Protein AF-A0A527XKF8-F1 (afdb_monomer)

Foldseek 3Di:
DVVLLVVLVVCVVVVPPDDAAEAEDVLVPDPCSVVVQVVSCVNNVDHYHYDDLVVVLVVQVVVCPVVDPPDDDWGWDDDPPDIHIDD

Nearest PDB structures (foldseek):
  3hi0-assembly1_B  TM=9.746E-01  e=1.220E-07  Agrobacterium fabrum str. C58
  3cer-assembly5_E  TM=9.209E-01  e=1.846E-03  Bifidobacterium longum NCC2705
  3cer-assembly4_D  TM=9.139E-01  e=2.253E-03  Bifidobacterium longum NCC2705
  1t6c-assembly1_A  TM=7.491E-01  e=1.846E-03  Aquifex aeolicus VF5
  7epq-assembly1_B  TM=7.662E-01  e=9.080E-03  Porphyromonas gingivalis ATCC 33277

Sequence (87 aa):
MEEFRRFRALSDQAGAEHMYVLATAAAREAGNGPDFIHRSEEVLKTEIRVLTGREEAYYSALGVISGFHPANGIAGDLGGGSLELID

pLDDT: mean 94.12, std 4.32, range [80.12, 98.38]

Mean predicted aligned error: 3.61 Å

Solvent-accessible surface area (backbone atoms only — not comparable to full-atom values): 5299 Å² total; per-residue (Å²): 110,69,67,46,47,51,52,38,53,51,41,59,74,70,64,57,91,75,83,86,45,78,41,45,65,70,52,72,69,40,94,60,19,70,61,54,50,53,59,45,24,70,55,50,75,42,74,68,47,70,50,52,71,68,54,49,27,53,52,52,44,51,52,51,49,75,76,34,85,89,68,84,68,73,41,75,50,79,59,97,83,52,74,31,72,42,116

Radius of gyration: 15.28 Å; Cα contacts (8 Å, |Δi|>4): 91; chains: 1; bounding box: 34×21×40 Å

Secondary structure (DSSP, 8-state):
-HHHHHHHHHHHHTT-S---EEE-HHHHH-TTHHHHHHHHHHHHTS-EEE--HHHHHHHHHHHHHHHSSS--S-EEEE-SS-EEEE-

Structure (mmCIF, N/CA/C/O backbone):
data_AF-A0A527XKF8-F1
#
_entry.id   AF-A0A527XKF8-F1
#
loop_
_atom_site.group_PDB
_atom_site.id
_atom_site.type_symbol
_atom_site.label_atom_id
_atom_site.label_alt_id
_atom_site.label_comp_id
_atom_site.label_asym_id
_atom_site.label_entity_id
_atom_site.label_seq_id
_atom_site.pdbx_PDB_ins_code
_atom_site.Cartn_x
_atom_site.Cartn_y
_atom_site.Cartn_z
_atom_site.occupancy
_atom_site.B_iso_or_equiv
_atom_site.auth_seq_id
_atom_site.auth_comp_id
_atom_site.auth_asym_id
_atom_site.auth_atom_id
_atom_site.pdbx_PDB_model_num
ATOM 1 N N . MET A 1 1 ? -1.317 12.051 10.993 1.00 93.69 1 MET A N 1
ATOM 2 C CA . MET A 1 1 ? -2.395 11.296 11.678 1.00 93.69 1 MET A CA 1
ATOM 3 C C . MET A 1 1 ? -3.786 11.801 11.367 1.00 93.69 1 MET A C 1
ATOM 5 O O . MET A 1 1 ? -4.681 10.976 11.265 1.00 93.69 1 MET A O 1
ATOM 9 N N . GLU A 1 2 ? -3.992 13.110 11.220 1.00 96.94 2 GLU A N 1
ATOM 10 C CA . GLU A 1 2 ? -5.299 13.667 10.848 1.00 96.94 2 GLU A CA 1
ATOM 11 C C . GLU A 1 2 ? -5.871 13.048 9.562 1.00 96.94 2 GLU A C 1
ATOM 13 O O . GLU A 1 2 ? -6.995 12.556 9.583 1.00 96.94 2 GLU A O 1
ATOM 18 N N . GLU A 1 3 ? -5.057 12.930 8.509 1.00 97.56 3 GLU A N 1
ATOM 19 C CA . GLU A 1 3 ? -5.488 12.312 7.244 1.00 97.56 3 GLU A CA 1
ATOM 20 C C . GLU A 1 3 ? -5.956 10.859 7.401 1.00 97.56 3 GLU A C 1
ATOM 22 O O . GLU A 1 3 ? -6.988 10.476 6.859 1.00 97.56 3 GLU A O 1
ATOM 27 N N . PHE A 1 4 ? -5.275 10.050 8.218 1.00 97.81 4 PHE A N 1
ATOM 28 C CA . PHE A 1 4 ? -5.708 8.673 8.469 1.00 97.81 4 PHE A CA 1
ATOM 29 C C . PHE A 1 4 ? -7.036 8.600 9.231 1.00 97.81 4 PHE A C 1
ATOM 31 O O . PHE A 1 4 ? -7.863 7.741 8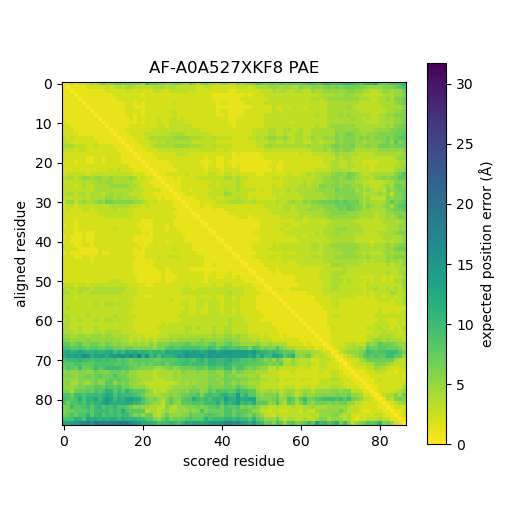.927 1.00 97.81 4 PHE A O 1
ATOM 38 N N . ARG A 1 5 ? -7.295 9.525 10.172 1.00 98.00 5 ARG A N 1
ATOM 39 C CA . ARG A 1 5 ? -8.612 9.611 10.836 1.00 98.00 5 ARG A CA 1
ATOM 40 C C . ARG A 1 5 ? -9.704 9.939 9.825 1.00 98.00 5 ARG A C 1
ATOM 42 O O . ARG A 1 5 ? -10.782 9.353 9.880 1.00 98.00 5 ARG A O 1
ATOM 49 N N . ARG A 1 6 ? -9.411 10.845 8.889 1.00 98.31 6 ARG A N 1
ATOM 50 C CA . ARG A 1 6 ? -10.329 11.206 7.809 1.00 98.31 6 ARG A CA 1
ATOM 51 C C . ARG A 1 6 ? -10.606 10.019 6.886 1.00 98.31 6 ARG A C 1
ATOM 53 O O . ARG A 1 6 ? -11.769 9.757 6.600 1.00 98.31 6 ARG A O 1
ATOM 60 N N . PHE A 1 7 ? -9.584 9.277 6.463 1.00 98.00 7 PHE A N 1
ATOM 61 C CA . PHE A 1 7 ? -9.771 8.089 5.623 1.00 98.00 7 PHE A CA 1
ATOM 62 C C . PHE A 1 7 ? -10.569 6.990 6.322 1.00 98.00 7 PHE A C 1
ATOM 64 O O . PHE A 1 7 ? -11.462 6.417 5.699 1.00 98.00 7 PHE A O 1
ATOM 71 N N . ARG A 1 8 ? -10.330 6.751 7.619 1.00 97.69 8 ARG A N 1
ATOM 72 C CA . ARG A 1 8 ? -11.156 5.825 8.405 1.00 97.69 8 ARG A CA 1
ATOM 73 C C . ARG A 1 8 ? -12.625 6.240 8.391 1.00 97.69 8 ARG A C 1
ATOM 75 O O . ARG A 1 8 ? -13.472 5.435 8.021 1.00 97.69 8 ARG A O 1
ATOM 82 N N . ALA A 1 9 ? -12.907 7.499 8.724 1.00 97.81 9 ALA A N 1
ATOM 83 C CA . ALA A 1 9 ? -14.274 8.011 8.756 1.00 97.81 9 ALA A CA 1
ATOM 84 C C . ALA A 1 9 ? -14.969 7.922 7.384 1.00 97.81 9 ALA A C 1
ATOM 86 O O . ALA A 1 9 ? -16.142 7.569 7.313 1.00 97.81 9 ALA A O 1
ATOM 87 N N . LEU A 1 10 ? -14.247 8.196 6.291 1.00 98.19 10 LEU A N 1
ATOM 88 C CA . LEU A 1 10 ? -14.782 8.066 4.932 1.00 98.19 10 LEU A CA 1
ATOM 89 C C . LEU A 1 10 ? -15.076 6.609 4.560 1.00 98.19 10 LEU A C 1
ATOM 91 O O . LEU A 1 10 ? -16.110 6.337 3.956 1.00 98.19 10 LEU A O 1
ATOM 95 N N . SER A 1 11 ? -14.203 5.676 4.940 1.00 97.94 11 SER A N 1
ATOM 96 C CA . SER A 1 11 ? -14.428 4.243 4.729 1.00 97.94 11 SER A CA 1
ATOM 97 C C . SER A 1 11 ? -15.658 3.738 5.486 1.00 97.94 11 SER A C 1
ATOM 99 O O . SER A 1 11 ? -16.445 2.974 4.930 1.00 97.94 11 SER A O 1
ATOM 101 N N . ASP A 1 12 ? -15.847 4.197 6.727 1.00 97.31 12 ASP A N 1
ATOM 102 C CA . ASP A 1 12 ? -17.024 3.883 7.545 1.00 97.31 12 ASP A CA 1
ATOM 103 C C . ASP A 1 12 ? -18.301 4.431 6.925 1.00 97.31 12 ASP A C 1
ATOM 105 O O . ASP A 1 12 ? -19.296 3.721 6.786 1.00 97.31 12 ASP A O 1
ATOM 109 N N . GLN A 1 13 ? -18.261 5.693 6.504 1.00 98.38 13 GLN A N 1
ATOM 110 C CA . GLN A 1 13 ? -19.393 6.351 5.867 1.00 98.38 13 GLN A CA 1
ATOM 111 C C . GLN A 1 13 ? -19.774 5.691 4.535 1.00 98.38 13 GLN A C 1
ATOM 113 O O . GLN A 1 13 ? -20.955 5.645 4.195 1.00 98.38 13 GLN A O 1
ATOM 118 N N . ALA A 1 14 ? -18.796 5.175 3.789 1.00 98.12 14 ALA A N 1
ATOM 119 C CA . ALA A 1 14 ? -19.030 4.437 2.552 1.00 98.12 14 ALA A CA 1
ATOM 120 C C . ALA A 1 14 ? -19.599 3.023 2.783 1.00 98.12 14 ALA A C 1
ATOM 122 O O . ALA A 1 14 ? -20.013 2.383 1.818 1.00 98.12 14 ALA A O 1
ATOM 123 N N . GLY A 1 15 ? -19.623 2.530 4.028 1.00 97.88 15 GLY A N 1
ATOM 124 C CA . GLY A 1 15 ? -20.078 1.178 4.354 1.00 97.88 15 GLY A CA 1
ATOM 125 C C . GLY A 1 15 ? -19.122 0.084 3.873 1.00 97.88 15 GLY A C 1
ATOM 126 O O . GLY A 1 15 ? -19.568 -1.017 3.562 1.00 97.88 15 GLY A O 1
ATOM 127 N N . ALA A 1 16 ? -17.822 0.378 3.765 1.00 97.62 16 ALA A N 1
ATOM 128 C CA . ALA A 1 16 ? -16.844 -0.605 3.314 1.00 97.62 16 ALA A CA 1
ATOM 129 C C . ALA A 1 16 ? -16.696 -1.744 4.337 1.00 97.62 16 ALA A C 1
ATOM 131 O O . ALA A 1 16 ? -16.357 -1.512 5.496 1.00 97.62 16 ALA A O 1
ATOM 132 N N . GLU A 1 17 ? -16.901 -2.985 3.892 1.00 96.88 17 GLU A N 1
ATOM 133 C CA . GLU A 1 17 ? -16.729 -4.181 4.732 1.00 96.88 17 GLU A CA 1
ATOM 134 C C . GLU A 1 17 ? -15.249 -4.505 4.987 1.00 96.88 17 GLU A C 1
ATOM 136 O O . GLU A 1 17 ? -14.888 -5.062 6.025 1.00 96.88 17 GLU A O 1
ATOM 141 N N . HIS A 1 18 ? -14.380 -4.125 4.046 1.00 95.69 18 HIS A N 1
ATOM 142 C CA . HIS A 1 18 ? -12.951 -4.405 4.086 1.00 95.69 18 HIS A CA 1
ATOM 143 C C . HIS A 1 18 ? -12.130 -3.162 3.751 1.00 95.69 18 HIS A C 1
ATOM 145 O O . HIS A 1 18 ? -12.431 -2.432 2.806 1.00 95.69 18 HIS A O 1
ATOM 151 N N . MET A 1 19 ? -11.052 -2.963 4.509 1.00 97.00 19 MET A N 1
ATOM 152 C CA . MET A 1 19 ? -10.025 -1.962 4.247 1.00 97.00 19 MET A CA 1
ATOM 153 C C . MET A 1 19 ? -8.689 -2.682 4.089 1.00 97.00 19 MET A C 1
ATOM 155 O O . MET A 1 19 ? -8.313 -3.487 4.937 1.00 97.00 19 MET A O 1
ATOM 159 N N . TYR A 1 20 ? -7.971 -2.370 3.014 1.00 97.81 20 TYR A N 1
ATOM 160 C CA . TYR A 1 20 ? -6.599 -2.815 2.801 1.00 97.81 20 TYR A CA 1
ATOM 161 C C . TYR A 1 20 ? -5.706 -1.585 2.766 1.00 97.81 20 TYR A C 1
ATOM 163 O O . TYR A 1 20 ? -5.974 -0.650 2.011 1.00 97.81 20 TYR A O 1
ATOM 171 N N . VAL A 1 21 ? -4.659 -1.577 3.589 1.00 98.00 21 VAL A N 1
ATOM 172 C CA . VAL A 1 21 ? -3.727 -0.453 3.677 1.00 98.00 21 VAL A CA 1
ATOM 173 C C . VAL A 1 21 ? -2.347 -0.935 3.264 1.00 98.00 21 VAL A C 1
ATOM 175 O O . VAL A 1 21 ? -1.813 -1.887 3.831 1.00 98.00 21 VAL A O 1
ATOM 178 N N . LEU A 1 22 ? -1.784 -0.279 2.253 1.00 97.38 22 LEU A N 1
ATOM 179 C CA . LEU A 1 22 ? -0.473 -0.591 1.697 1.00 97.38 22 LEU A CA 1
ATOM 180 C C . LEU A 1 22 ? 0.466 0.591 1.936 1.00 97.38 22 LEU A C 1
ATOM 182 O O . LEU A 1 22 ? 0.055 1.746 1.817 1.00 97.38 22 LEU A O 1
ATOM 186 N N . ALA A 1 23 ? 1.724 0.303 2.252 1.00 96.12 23 ALA A N 1
ATOM 187 C CA . ALA A 1 23 ? 2.787 1.298 2.334 1.00 96.12 23 ALA A CA 1
ATOM 188 C C . ALA A 1 23 ? 4.014 0.840 1.537 1.00 96.12 23 ALA A C 1
ATOM 190 O O . ALA A 1 23 ? 4.263 -0.356 1.410 1.00 96.12 23 ALA A O 1
ATOM 191 N N . THR A 1 24 ? 4.772 1.792 1.001 1.00 94.00 24 THR A N 1
ATOM 192 C CA . THR A 1 24 ? 5.861 1.544 0.042 1.00 94.00 24 THR A CA 1
ATOM 193 C C . THR A 1 24 ? 7.212 2.042 0.568 1.00 94.00 24 THR A C 1
ATOM 195 O O . THR A 1 24 ? 7.387 2.231 1.779 1.00 94.00 24 THR A O 1
ATOM 198 N N . ALA A 1 25 ? 8.175 2.255 -0.335 1.00 91.31 25 ALA A N 1
ATOM 199 C CA . ALA A 1 25 ? 9.557 2.653 -0.065 1.00 91.31 25 ALA A CA 1
ATOM 200 C C . ALA A 1 25 ? 9.744 3.654 1.084 1.00 91.31 25 ALA A C 1
ATOM 202 O O . ALA A 1 25 ? 10.488 3.374 2.022 1.00 91.31 25 ALA A O 1
ATOM 203 N N . ALA A 1 26 ? 9.015 4.773 1.082 1.00 91.62 26 ALA A N 1
ATOM 204 C CA . ALA A 1 26 ? 9.200 5.813 2.094 1.00 91.62 26 ALA A CA 1
ATOM 205 C C . ALA A 1 26 ? 8.933 5.322 3.532 1.00 91.62 26 ALA A C 1
ATOM 207 O O . ALA A 1 26 ? 9.670 5.675 4.450 1.00 91.62 26 ALA A O 1
ATOM 208 N N . ALA A 1 27 ? 7.905 4.494 3.742 1.00 92.44 27 ALA A N 1
ATOM 209 C CA . ALA A 1 27 ? 7.587 3.953 5.066 1.00 92.44 27 ALA A CA 1
ATOM 210 C C . ALA A 1 27 ? 8.542 2.822 5.479 1.00 92.44 27 ALA A C 1
ATOM 212 O O . ALA A 1 27 ? 8.808 2.645 6.667 1.00 92.44 27 ALA A O 1
ATOM 213 N N . ARG A 1 28 ? 9.059 2.074 4.499 1.00 91.00 28 ARG A N 1
ATOM 214 C CA . ARG A 1 28 ? 10.003 0.968 4.692 1.00 91.00 28 ARG A CA 1
ATOM 215 C C . ARG A 1 28 ? 11.402 1.450 5.081 1.00 91.00 28 ARG A C 1
ATOM 217 O O . ARG A 1 28 ? 12.062 0.811 5.893 1.00 91.00 28 ARG A O 1
ATOM 224 N N . GLU A 1 29 ? 11.857 2.549 4.485 1.00 92.62 29 GLU A N 1
ATOM 225 C CA . GLU A 1 29 ? 13.247 3.023 4.578 1.00 92.62 29 GLU A CA 1
ATOM 226 C C . GLU A 1 29 ? 13.451 4.106 5.643 1.00 92.62 29 GLU A C 1
ATOM 228 O O . GLU A 1 29 ? 14.573 4.331 6.101 1.00 92.62 29 GLU A O 1
ATOM 233 N N . ALA A 1 30 ? 12.377 4.772 6.075 1.00 94.50 30 ALA A N 1
ATOM 234 C CA . ALA A 1 30 ? 12.455 5.764 7.135 1.00 94.50 30 ALA A CA 1
ATOM 235 C C . ALA A 1 30 ? 12.895 5.128 8.465 1.00 94.50 30 ALA A C 1
ATOM 237 O O . ALA A 1 30 ? 12.306 4.155 8.934 1.00 94.50 30 ALA A O 1
ATOM 238 N N . GLY A 1 31 ? 13.876 5.737 9.142 1.00 95.94 31 GLY A N 1
ATOM 239 C CA . GLY A 1 31 ? 14.361 5.244 10.439 1.00 95.94 31 GLY A CA 1
ATOM 240 C C . GLY A 1 31 ? 13.287 5.216 11.537 1.00 95.94 31 GLY A C 1
ATOM 241 O O . GLY A 1 31 ? 13.345 4.392 12.443 1.00 95.94 31 GLY A O 1
ATOM 242 N N . ASN A 1 32 ? 12.276 6.081 11.439 1.00 96.25 32 ASN A N 1
ATOM 243 C CA . ASN A 1 32 ? 11.094 6.101 12.305 1.00 96.25 32 ASN A CA 1
ATOM 244 C C . ASN A 1 32 ? 9.862 5.416 11.675 1.00 96.25 32 ASN A C 1
ATOM 246 O O . ASN A 1 32 ? 8.756 5.554 12.200 1.00 96.25 32 ASN A O 1
ATOM 250 N N . GLY A 1 33 ? 10.034 4.701 10.561 1.00 96.19 33 GLY A N 1
ATOM 251 C CA . GLY A 1 33 ? 8.972 4.009 9.828 1.00 96.19 33 GLY A CA 1
ATOM 252 C C . GLY A 1 33 ? 8.124 3.078 10.702 1.00 96.19 33 GLY A C 1
ATOM 253 O O . GLY A 1 33 ? 6.903 3.228 10.697 1.00 96.19 33 GLY A O 1
ATOM 254 N N . PRO A 1 34 ? 8.721 2.191 11.526 1.00 96.50 34 PRO A N 1
ATOM 255 C CA . PRO A 1 34 ? 7.958 1.291 12.395 1.00 96.50 34 PRO A CA 1
ATOM 256 C C . PRO A 1 34 ? 7.023 2.009 13.380 1.00 96.50 34 PRO A C 1
ATOM 258 O O . PRO A 1 34 ? 5.877 1.604 13.552 1.00 96.50 34 PRO A O 1
ATOM 261 N N . ASP A 1 35 ? 7.472 3.111 13.989 1.00 97.56 35 ASP A N 1
ATOM 262 C CA . ASP A 1 35 ? 6.641 3.919 14.893 1.00 97.56 35 ASP A CA 1
ATOM 263 C C . ASP A 1 35 ? 5.515 4.647 14.140 1.00 97.56 35 ASP A C 1
ATOM 265 O O . ASP A 1 35 ? 4.382 4.743 14.618 1.00 97.56 35 ASP A O 1
ATOM 269 N N . PHE A 1 36 ? 5.805 5.152 12.939 1.00 97.25 36 PHE A N 1
ATOM 270 C CA . PHE A 1 36 ? 4.790 5.755 12.081 1.00 97.25 36 PHE A CA 1
ATOM 271 C C . PHE A 1 36 ? 3.710 4.742 11.683 1.00 97.25 36 PHE A C 1
ATOM 273 O O . PHE A 1 36 ? 2.523 5.071 11.756 1.00 97.25 36 PHE A O 1
ATOM 280 N N . ILE A 1 37 ? 4.109 3.526 11.302 1.00 97.88 37 ILE A N 1
ATOM 281 C CA . ILE A 1 37 ? 3.202 2.431 10.946 1.00 97.88 37 ILE A CA 1
ATOM 282 C C . ILE A 1 37 ? 2.315 2.091 12.137 1.00 97.88 37 ILE A C 1
ATOM 284 O O . ILE A 1 37 ?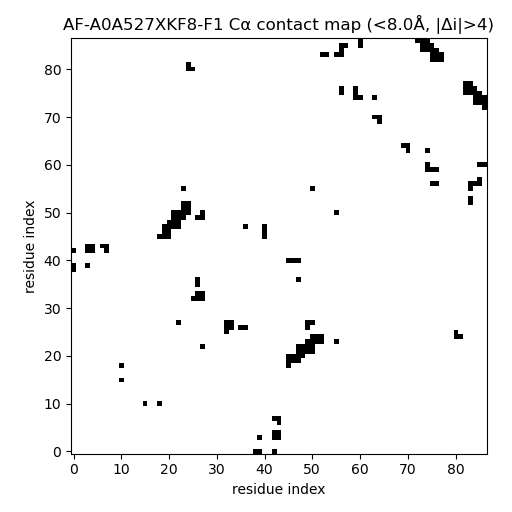 1.098 2.197 12.019 1.00 97.88 37 ILE A O 1
ATOM 288 N N . HIS A 1 38 ? 2.912 1.816 13.298 1.00 97.75 38 HIS A N 1
ATOM 289 C CA . HIS A 1 38 ? 2.171 1.423 14.495 1.00 97.75 38 HIS A CA 1
ATOM 290 C C . HIS A 1 38 ? 1.089 2.443 14.866 1.00 97.75 38 HIS A C 1
ATOM 292 O O . HIS A 1 38 ? -0.092 2.116 14.985 1.00 97.75 38 HIS A O 1
ATOM 298 N N . ARG A 1 39 ? 1.459 3.726 14.955 1.00 97.75 39 ARG A N 1
ATOM 299 C CA . ARG A 1 39 ? 0.496 4.788 15.270 1.00 97.75 39 ARG A CA 1
ATOM 300 C C . ARG A 1 39 ? -0.568 4.963 14.172 1.00 97.75 39 ARG A C 1
ATOM 302 O O . ARG A 1 39 ? -1.665 5.445 14.454 1.00 97.75 39 ARG A O 1
ATOM 309 N N . SER A 1 40 ? -0.255 4.643 12.915 1.00 98.06 40 SER A N 1
ATOM 310 C CA . SER A 1 40 ? -1.208 4.730 11.798 1.00 98.06 40 SER A CA 1
ATOM 311 C C . SER A 1 40 ? -2.211 3.574 11.829 1.00 98.06 40 SER A C 1
ATOM 313 O O . SER A 1 40 ? -3.407 3.809 11.654 1.00 98.06 40 SER A O 1
ATOM 315 N N . GLU A 1 41 ? -1.761 2.359 12.143 1.00 98.12 41 GLU A N 1
ATOM 316 C CA . GLU A 1 41 ? -2.610 1.180 12.366 1.00 98.12 41 GLU A CA 1
ATOM 317 C C . GLU A 1 41 ? -3.590 1.403 13.522 1.00 98.12 41 GLU A C 1
ATOM 319 O O . GLU A 1 41 ? -4.778 1.094 13.403 1.00 98.12 41 GLU A O 1
ATOM 324 N N . GLU A 1 42 ? -3.143 2.032 14.615 1.00 98.00 42 GLU A N 1
ATOM 325 C CA . GLU A 1 42 ? -4.017 2.398 15.735 1.00 98.00 42 GLU A CA 1
ATOM 326 C C . GLU A 1 42 ? -5.158 3.335 15.320 1.00 98.00 42 GLU A C 1
ATOM 328 O O . GLU A 1 42 ? -6.250 3.269 15.894 1.00 98.00 42 GLU A O 1
ATOM 333 N N . VAL A 1 43 ? -4.923 4.211 14.342 1.00 97.75 43 VAL A N 1
ATOM 334 C CA . VAL A 1 43 ? -5.925 5.149 13.822 1.00 97.75 43 VAL A CA 1
ATOM 335 C C . VAL A 1 43 ? -6.850 4.471 12.812 1.00 97.75 43 VAL A C 1
ATOM 337 O O . VAL A 1 43 ? -8.065 4.651 12.881 1.00 97.75 43 VAL A O 1
ATOM 340 N N . LEU A 1 44 ? -6.291 3.690 11.889 1.00 97.75 44 LEU A N 1
ATOM 341 C CA . LEU A 1 44 ? -7.032 3.029 10.810 1.00 97.75 44 LEU A CA 1
ATOM 342 C C . LEU A 1 44 ? -7.781 1.776 11.279 1.00 97.75 44 LEU A C 1
ATOM 344 O O . LEU A 1 44 ? -8.701 1.315 10.596 1.00 97.75 44 LEU A O 1
ATOM 348 N N . LYS A 1 45 ? -7.401 1.232 12.443 1.00 96.94 45 LYS A N 1
ATOM 349 C CA . LYS A 1 45 ? -7.877 -0.055 12.975 1.00 96.94 45 LYS A CA 1
ATOM 350 C C . LYS A 1 45 ? -7.686 -1.196 11.973 1.00 96.94 45 LYS A C 1
ATOM 352 O O . LYS A 1 45 ? -8.516 -2.094 11.890 1.00 96.94 45 LYS A O 1
ATOM 357 N N . THR A 1 46 ? -6.613 -1.106 11.194 1.00 97.75 46 THR A N 1
ATOM 358 C CA . THR A 1 46 ? -6.287 -1.999 10.081 1.00 97.75 46 THR A CA 1
ATOM 359 C C . THR A 1 46 ? -4.771 -2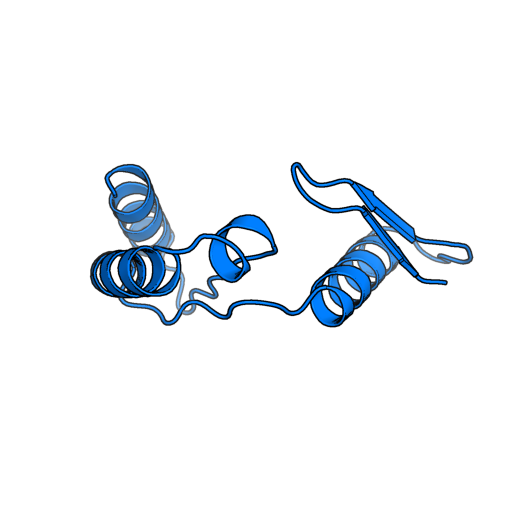.103 9.991 1.00 97.75 46 THR A C 1
ATOM 361 O O . THR A 1 46 ? -4.097 -1.080 10.112 1.00 97.75 46 THR A O 1
ATOM 364 N N . GLU A 1 47 ? -4.256 -3.316 9.792 1.00 97.75 47 GLU A N 1
ATOM 365 C CA . GLU A 1 47 ? -2.827 -3.573 9.590 1.00 97.75 47 GLU A CA 1
ATOM 366 C C . GLU A 1 47 ? -2.334 -2.919 8.292 1.00 97.75 47 GLU A C 1
ATOM 368 O O . GLU A 1 47 ? -3.029 -2.930 7.268 1.00 97.75 47 GLU A O 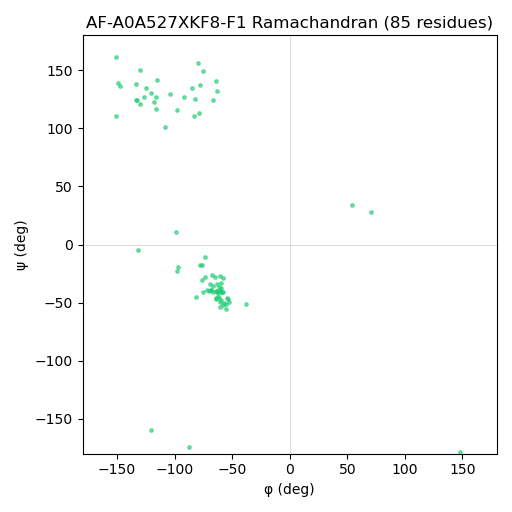1
ATOM 373 N N . ILE A 1 48 ? -1.130 -2.353 8.332 1.00 98.25 48 ILE A N 1
ATOM 374 C CA . ILE A 1 48 ? -0.469 -1.782 7.163 1.00 98.25 48 ILE A CA 1
ATOM 375 C C . ILE A 1 48 ? 0.513 -2.807 6.619 1.00 98.25 48 ILE A C 1
ATOM 377 O O . ILE A 1 48 ? 1.542 -3.104 7.224 1.00 98.25 48 ILE A O 1
ATOM 381 N N . ARG A 1 49 ? 0.254 -3.280 5.401 1.00 97.88 49 ARG A N 1
ATOM 382 C CA . ARG A 1 49 ? 1.209 -4.129 4.695 1.00 97.88 49 ARG A CA 1
ATOM 383 C C . ARG A 1 49 ? 2.257 -3.261 4.008 1.00 97.88 49 ARG A C 1
ATOM 385 O O . ARG A 1 49 ? 1.971 -2.575 3.026 1.00 97.88 49 ARG A O 1
ATOM 392 N N . VAL A 1 50 ? 3.482 -3.318 4.517 1.00 96.81 50 VAL A N 1
ATOM 393 C CA . VAL A 1 50 ? 4.639 -2.688 3.877 1.00 96.81 50 VAL A CA 1
ATOM 394 C C . VAL A 1 50 ? 5.110 -3.579 2.736 1.00 96.81 50 VAL A C 1
ATOM 396 O O . VAL A 1 50 ? 5.576 -4.695 2.962 1.00 96.81 50 VAL A O 1
ATOM 399 N N . LEU A 1 51 ? 4.9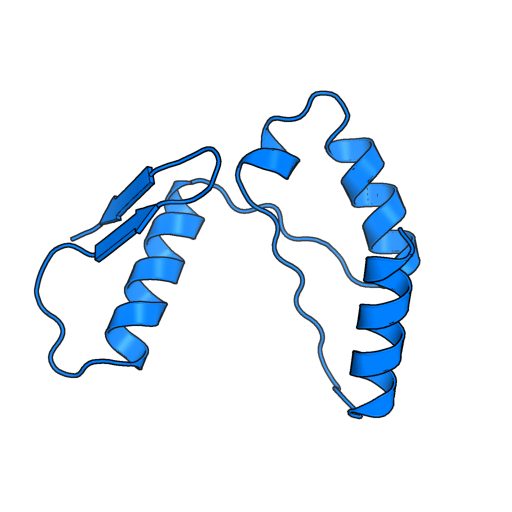71 -3.093 1.510 1.00 95.88 51 LEU A N 1
ATOM 400 C CA . LEU A 1 51 ? 5.390 -3.810 0.318 1.00 95.88 51 LEU A CA 1
ATOM 401 C C . LEU A 1 51 ? 6.910 -3.774 0.173 1.00 95.88 51 LEU A C 1
ATOM 403 O O . LEU A 1 51 ? 7.581 -2.814 0.560 1.00 95.88 51 LEU A O 1
ATOM 407 N N . THR A 1 52 ? 7.462 -4.826 -0.413 1.00 94.50 52 THR A N 1
ATOM 408 C CA . THR A 1 52 ? 8.806 -4.819 -0.996 1.00 94.50 52 THR A CA 1
ATOM 409 C C . THR A 1 52 ? 8.772 -4.154 -2.373 1.00 94.50 52 THR A C 1
ATOM 411 O O . THR A 1 52 ? 7.750 -4.199 -3.051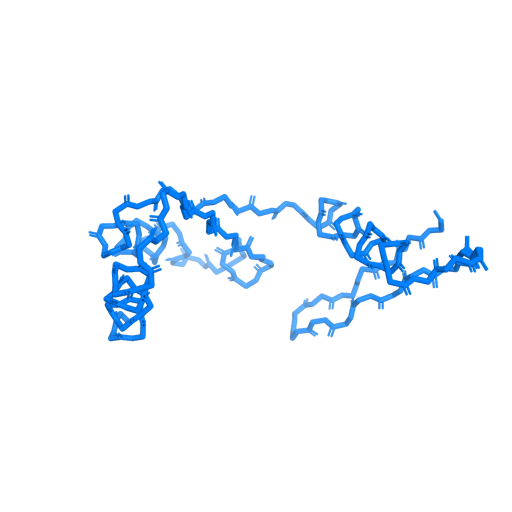 1.00 94.50 52 THR A O 1
ATOM 414 N N . GLY A 1 53 ? 9.901 -3.624 -2.860 1.00 91.19 53 GLY A N 1
ATOM 415 C CA . GLY A 1 53 ? 9.955 -3.047 -4.216 1.00 91.19 53 GLY A CA 1
ATOM 416 C C . GLY A 1 53 ? 9.562 -4.036 -5.328 1.00 91.19 53 GLY A C 1
ATOM 417 O O . GLY A 1 53 ? 8.991 -3.651 -6.340 1.00 91.19 53 GLY A O 1
ATOM 418 N N . ARG A 1 54 ? 9.780 -5.346 -5.124 1.00 92.56 54 ARG A N 1
ATOM 419 C CA . ARG A 1 54 ? 9.315 -6.377 -6.068 1.00 92.56 54 ARG A CA 1
ATOM 420 C C . ARG A 1 54 ? 7.793 -6.524 -6.062 1.00 92.56 54 ARG A C 1
ATOM 422 O O . ARG A 1 54 ? 7.208 -6.741 -7.117 1.00 92.56 54 ARG A O 1
ATOM 429 N N . GLU A 1 55 ? 7.165 -6.453 -4.891 1.00 95.00 55 GLU A N 1
ATOM 430 C CA . GLU A 1 55 ? 5.704 -6.473 -4.793 1.00 95.00 55 GLU A CA 1
ATOM 431 C C . GLU A 1 55 ? 5.095 -5.198 -5.374 1.00 95.00 55 GLU A C 1
ATOM 433 O O . GLU A 1 55 ? 4.086 -5.300 -6.062 1.00 95.00 55 GLU A O 1
ATOM 438 N N . GLU A 1 56 ? 5.717 -4.034 -5.155 1.00 94.06 56 GLU A N 1
ATOM 439 C CA . GLU A 1 56 ? 5.319 -2.774 -5.797 1.00 94.06 56 GLU A CA 1
ATOM 440 C C . GLU A 1 56 ? 5.317 -2.934 -7.324 1.00 94.06 56 GLU A C 1
ATOM 442 O O . GLU A 1 56 ? 4.258 -2.827 -7.936 1.00 94.06 56 GLU A O 1
ATOM 447 N N . ALA A 1 57 ? 6.439 -3.359 -7.920 1.00 92.94 57 ALA A N 1
ATOM 448 C CA . ALA A 1 57 ? 6.527 -3.612 -9.361 1.00 92.94 57 ALA A CA 1
ATOM 449 C C . ALA A 1 57 ? 5.451 -4.595 -9.859 1.00 92.94 57 ALA A C 1
ATOM 451 O O . ALA A 1 57 ? 4.773 -4.344 -10.854 1.00 92.94 57 ALA A O 1
ATOM 452 N N . TYR A 1 58 ? 5.256 -5.706 -9.144 1.00 94.88 58 TYR A N 1
ATOM 453 C CA . TYR A 1 58 ? 4.258 -6.715 -9.498 1.00 94.88 58 TYR A CA 1
ATOM 454 C C . TYR A 1 58 ? 2.826 -6.159 -9.494 1.00 94.88 58 TYR A C 1
ATOM 456 O O . TYR A 1 58 ? 2.070 -6.391 -10.441 1.00 94.88 58 TYR A O 1
ATOM 464 N N . TYR A 1 59 ? 2.440 -5.410 -8.458 1.00 95.38 59 TYR A N 1
ATOM 465 C CA . TYR A 1 59 ? 1.107 -4.813 -8.385 1.00 95.38 59 TYR A CA 1
ATOM 466 C C . TYR A 1 59 ? 0.913 -3.698 -9.416 1.00 95.38 59 TYR A C 1
ATOM 468 O O . TYR A 1 59 ? -0.181 -3.597 -9.975 1.00 95.38 59 TYR A O 1
ATOM 476 N N . SER A 1 60 ? 1.953 -2.930 -9.744 1.00 93.94 60 SER A N 1
ATOM 477 C CA . SER A 1 60 ? 1.896 -1.934 -10.820 1.00 93.94 60 SER A CA 1
ATOM 478 C C . SER A 1 60 ? 1.668 -2.596 -12.186 1.00 93.94 60 SER A C 1
ATOM 480 O O . SER A 1 60 ? 0.821 -2.132 -12.952 1.00 93.94 60 SER A O 1
ATOM 482 N N . ALA A 1 61 ? 2.303 -3.745 -12.461 1.00 93.56 61 ALA A N 1
ATOM 483 C CA . ALA A 1 61 ? 2.035 -4.539 -13.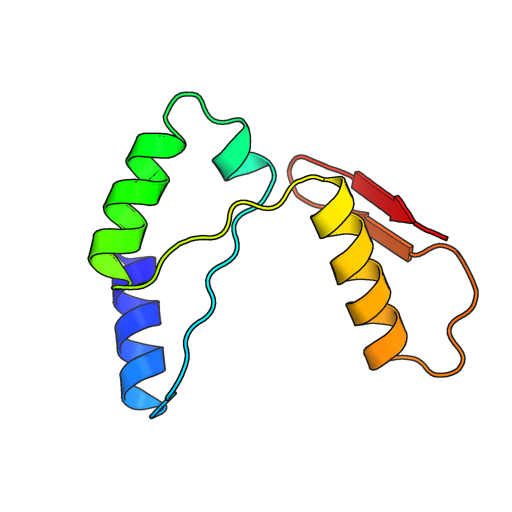668 1.00 93.56 61 ALA A CA 1
ATOM 484 C C . ALA A 1 61 ? 0.574 -5.002 -13.744 1.00 93.56 61 ALA A C 1
ATOM 486 O O . ALA A 1 61 ? -0.090 -4.833 -14.769 1.00 93.56 61 ALA A O 1
ATOM 487 N N . LEU A 1 62 ? 0.050 -5.556 -12.643 1.00 94.69 62 LEU A N 1
ATOM 488 C CA . LEU A 1 62 ? -1.347 -5.987 -12.565 1.00 94.69 62 LEU A CA 1
ATOM 489 C C . LEU A 1 62 ? -2.314 -4.815 -12.757 1.00 94.69 62 LEU A C 1
ATOM 491 O O . LEU A 1 62 ? -3.342 -4.982 -13.412 1.00 94.69 62 LEU A O 1
ATOM 495 N N . GLY A 1 63 ? -1.973 -3.629 -12.247 1.00 93.94 63 GLY A N 1
ATOM 496 C CA . GLY A 1 63 ? -2.712 -2.394 -12.495 1.00 93.94 63 GLY A CA 1
ATOM 497 C C . GLY A 1 63 ? -2.825 -2.083 -13.989 1.00 93.94 63 GLY A C 1
ATOM 498 O O . GLY A 1 63 ? -3.938 -1.909 -14.490 1.00 93.94 63 GLY A O 1
ATOM 499 N N . VAL A 1 64 ? -1.704 -2.105 -14.720 1.00 94.50 64 VAL A N 1
ATOM 500 C CA . VAL A 1 64 ? -1.681 -1.894 -16.182 1.00 94.50 64 VAL A CA 1
ATOM 501 C C . VAL A 1 64 ? -2.503 -2.959 -16.910 1.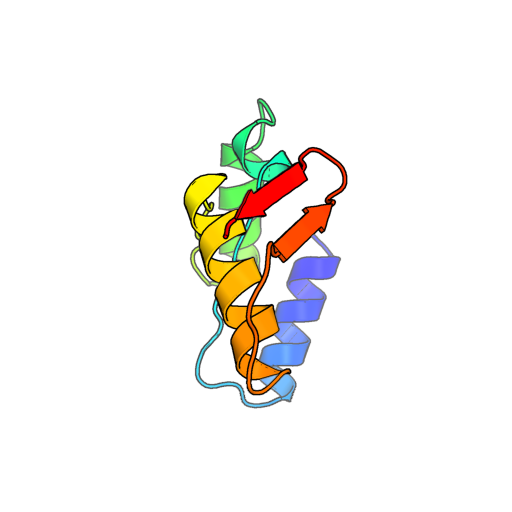00 94.50 64 VAL A C 1
ATOM 503 O O . VAL A 1 64 ? -3.372 -2.615 -17.711 1.00 94.50 64 VAL A O 1
ATOM 506 N N . ILE A 1 65 ? -2.291 -4.240 -16.598 1.00 94.44 65 ILE A N 1
ATOM 507 C CA . ILE A 1 65 ? -3.018 -5.360 -17.218 1.00 94.44 65 ILE A CA 1
ATOM 508 C C . ILE A 1 65 ? -4.531 -5.250 -16.974 1.00 94.44 65 ILE A C 1
ATOM 510 O O . ILE A 1 65 ? -5.322 -5.556 -17.864 1.00 94.44 65 ILE A O 1
ATOM 514 N N . SER A 1 66 ? -4.951 -4.797 -15.789 1.00 94.81 66 SER A N 1
ATOM 515 C CA . SER A 1 66 ? -6.373 -4.641 -15.457 1.00 94.81 66 SER A CA 1
ATOM 516 C C . SER A 1 66 ? -7.070 -3.540 -16.267 1.00 94.81 66 SER A C 1
ATOM 518 O O . SER A 1 66 ? -8.279 -3.615 -16.484 1.00 94.81 66 SER A O 1
ATOM 520 N N . GLY A 1 67 ? -6.315 -2.534 -16.725 1.00 92.81 67 GLY A N 1
ATOM 521 C CA . GLY A 1 67 ? -6.830 -1.388 -17.475 1.00 92.81 67 GLY A CA 1
ATOM 522 C C . GLY A 1 67 ? -6.677 -1.493 -18.995 1.00 92.81 67 GLY A C 1
ATOM 523 O O . GLY A 1 67 ? -7.419 -0.835 -19.724 1.00 92.81 67 GLY A O 1
ATOM 524 N N . PHE A 1 68 ? -5.739 -2.308 -19.486 1.00 89.50 68 PHE A N 1
ATOM 525 C CA . PHE A 1 68 ? -5.377 -2.379 -20.902 1.00 89.50 68 PHE A CA 1
ATOM 526 C C . PHE A 1 68 ? -5.305 -3.829 -21.389 1.00 89.50 68 PHE A C 1
ATOM 528 O O . PHE A 1 68 ? -4.548 -4.641 -20.860 1.00 89.50 68 PHE A O 1
ATOM 535 N N . HIS A 1 69 ? -6.064 -4.152 -22.443 1.00 85.44 69 HIS A N 1
ATOM 536 C CA . HIS A 1 69 ? -6.073 -5.487 -23.043 1.00 85.44 69 HIS A CA 1
ATOM 537 C C . HIS A 1 69 ? -5.974 -5.437 -24.584 1.00 85.44 69 HIS A C 1
ATOM 539 O O . HIS A 1 69 ? -6.839 -4.823 -25.212 1.00 85.44 69 HIS A O 1
ATOM 545 N N . PRO A 1 70 ? -4.984 -6.110 -25.210 1.00 85.25 70 PRO A N 1
ATOM 546 C CA . PRO A 1 70 ? -3.857 -6.801 -24.580 1.00 85.25 70 PRO A CA 1
ATOM 547 C C . PRO A 1 70 ? -2.764 -5.816 -24.130 1.00 85.25 70 PRO A C 1
ATOM 549 O O . PRO A 1 70 ? -2.386 -4.916 -24.877 1.00 85.25 70 PRO A O 1
ATOM 552 N N . ALA A 1 71 ? -2.223 -6.020 -22.929 1.00 89.50 71 ALA A N 1
ATOM 553 C CA . ALA A 1 71 ? -0.992 -5.375 -22.482 1.00 89.50 71 ALA A CA 1
ATOM 554 C C . ALA A 1 71 ? 0.208 -6.273 -22.830 1.00 89.50 71 ALA A C 1
ATOM 556 O O . ALA A 1 71 ? 0.204 -7.460 -22.506 1.00 89.50 71 ALA A O 1
ATOM 557 N N . ASN A 1 72 ? 1.205 -5.719 -23.522 1.00 90.75 72 ASN A N 1
ATOM 558 C CA . ASN A 1 72 ? 2.465 -6.392 -23.840 1.00 90.75 72 ASN A CA 1
ATOM 559 C C . ASN A 1 72 ? 3.577 -5.340 -23.953 1.00 90.75 72 ASN A C 1
ATOM 561 O O . ASN A 1 72 ? 3.558 -4.521 -24.876 1.00 90.75 72 ASN A O 1
ATOM 565 N N . GLY A 1 73 ? 4.500 -5.345 -22.996 1.00 91.31 73 GLY A N 1
ATOM 566 C CA . GLY A 1 73 ? 5.601 -4.397 -22.876 1.00 91.31 73 GLY A CA 1
ATOM 567 C C . GLY A 1 73 ? 5.962 -4.149 -21.413 1.00 91.31 73 GLY A C 1
ATOM 568 O O . GLY A 1 73 ? 5.325 -4.683 -20.515 1.00 91.31 73 GLY A O 1
ATOM 569 N N . ILE A 1 74 ? 6.940 -3.275 -21.186 1.00 91.62 74 ILE A N 1
ATOM 570 C CA . ILE A 1 74 ? 7.453 -2.980 -19.845 1.00 91.62 74 ILE A CA 1
ATOM 571 C C . ILE A 1 74 ? 6.557 -1.954 -19.143 1.00 91.62 74 ILE A C 1
ATOM 573 O O . ILE A 1 74 ? 6.346 -0.848 -19.651 1.00 91.62 74 ILE A O 1
ATOM 577 N N . ALA A 1 75 ? 6.080 -2.293 -17.949 1.00 91.31 75 ALA A N 1
ATOM 578 C CA . ALA A 1 75 ? 5.453 -1.355 -17.032 1.00 91.31 75 ALA A CA 1
ATOM 579 C C . ALA A 1 75 ? 6.521 -0.643 -16.191 1.00 91.31 75 ALA A C 1
ATOM 581 O O . ALA A 1 75 ? 7.448 -1.268 -15.670 1.00 91.31 75 ALA A O 1
ATOM 582 N N . GLY A 1 76 ? 6.372 0.675 -16.061 1.00 91.62 76 GLY A N 1
ATOM 583 C CA . GLY A 1 76 ? 7.205 1.507 -15.204 1.00 91.62 76 GLY A CA 1
ATOM 584 C C . GLY A 1 76 ? 6.359 2.330 -14.248 1.00 91.62 76 GLY A C 1
ATOM 585 O O . GLY A 1 76 ? 5.462 3.046 -14.693 1.00 91.62 76 GLY A O 1
ATOM 586 N N . ASP A 1 77 ? 6.660 2.236 -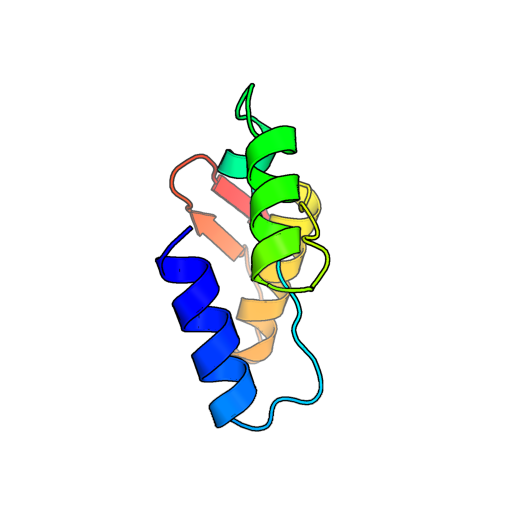12.957 1.00 91.12 77 ASP A N 1
ATOM 587 C CA . ASP A 1 77 ? 6.026 3.024 -11.902 1.00 91.12 77 ASP A CA 1
ATOM 588 C C . ASP A 1 77 ? 7.073 3.920 -11.241 1.00 91.12 77 ASP A C 1
ATOM 590 O O . ASP A 1 77 ? 8.063 3.435 -10.694 1.00 91.12 77 ASP A O 1
ATOM 594 N N . LEU A 1 78 ? 6.892 5.236 -11.364 1.00 91.31 78 LEU A N 1
ATOM 595 C CA . LEU A 1 78 ? 7.823 6.233 -10.847 1.00 91.31 78 LEU A CA 1
ATOM 596 C C . LEU A 1 78 ? 7.205 6.927 -9.635 1.00 91.31 78 LEU A C 1
ATOM 598 O O . LEU A 1 78 ? 6.394 7.849 -9.769 1.00 91.31 78 LEU A O 1
ATOM 602 N N . GLY A 1 79 ? 7.638 6.502 -8.453 1.00 86.25 79 GLY A N 1
ATOM 603 C CA . GLY A 1 79 ? 7.274 7.113 -7.185 1.00 86.25 79 GLY A CA 1
ATOM 604 C C . GLY A 1 79 ? 8.200 8.264 -6.783 1.00 86.25 79 GLY A C 1
ATOM 605 O O . GLY A 1 79 ? 9.108 8.678 -7.500 1.00 86.25 79 GLY A O 1
ATOM 606 N N . GLY A 1 80 ? 7.991 8.781 -5.570 1.00 84.06 80 GLY A N 1
ATOM 607 C CA . GLY A 1 80 ? 8.834 9.843 -5.005 1.00 84.06 80 GLY A CA 1
ATOM 608 C C . GLY A 1 80 ? 10.206 9.376 -4.500 1.00 84.06 80 GLY A C 1
ATOM 609 O O . GLY A 1 80 ? 11.085 10.210 -4.300 1.00 84.06 80 GLY A O 1
ATOM 610 N N . GLY A 1 81 ? 10.388 8.070 -4.272 1.00 81.62 81 GLY A N 1
ATOM 611 C CA . GLY A 1 81 ? 11.624 7.488 -3.730 1.00 81.62 81 GLY A CA 1
ATOM 612 C C . GLY A 1 81 ? 12.150 6.270 -4.494 1.00 81.62 81 GLY A C 1
ATOM 613 O O . GLY A 1 81 ? 13.224 5.778 -4.162 1.00 81.62 81 GLY A O 1
ATOM 614 N N . SER A 1 82 ? 11.424 5.789 -5.505 1.00 83.94 82 SER A N 1
ATOM 615 C CA . SER A 1 82 ? 11.766 4.581 -6.255 1.00 83.94 82 SER A CA 1
ATOM 616 C C . SER A 1 82 ? 11.250 4.637 -7.693 1.00 83.94 82 SER A C 1
ATOM 618 O O . SER A 1 82 ? 10.394 5.455 -8.039 1.00 83.94 82 SER A O 1
ATOM 620 N N . LEU A 1 83 ? 11.835 3.778 -8.526 1.00 87.81 83 LEU A N 1
ATOM 621 C CA . LEU A 1 83 ? 11.358 3.451 -9.861 1.00 87.81 83 LEU A CA 1
ATOM 622 C C . LEU A 1 83 ? 11.314 1.930 -9.967 1.00 87.81 83 LEU A C 1
ATOM 624 O O . LEU A 1 83 ? 12.345 1.261 -9.858 1.00 87.81 83 LEU A O 1
ATOM 628 N N . GLU A 1 84 ? 10.133 1.406 -10.238 1.00 88.44 84 GLU A N 1
ATOM 629 C CA . GLU A 1 84 ? 9.880 -0.008 -10.434 1.00 88.44 84 GLU A CA 1
ATOM 630 C C . GLU A 1 84 ? 9.702 -0.283 -11.931 1.00 88.44 84 GLU A C 1
ATOM 632 O O . GLU A 1 84 ? 8.925 0.393 -12.603 1.00 88.44 84 GLU A O 1
ATOM 637 N N . LEU A 1 85 ? 10.424 -1.275 -12.464 1.00 85.25 85 LEU A N 1
ATOM 638 C CA . LEU A 1 85 ? 10.303 -1.734 -13.851 1.00 85.25 85 LEU A CA 1
ATOM 639 C C . LEU A 1 85 ? 10.019 -3.234 -13.875 1.00 85.25 85 LEU A C 1
ATOM 641 O O . LEU A 1 85 ? 10.679 -4.005 -13.171 1.00 85.25 85 LEU A O 1
ATOM 645 N N . ILE A 1 86 ? 9.066 -3.642 -14.705 1.00 87.06 86 ILE A N 1
ATOM 646 C CA . ILE A 1 86 ? 8.676 -5.042 -14.878 1.00 87.06 86 ILE A CA 1
ATOM 647 C C . ILE A 1 86 ? 8.178 -5.280 -16.303 1.00 87.06 86 ILE A C 1
ATOM 649 O O . ILE A 1 86 ? 7.500 -4.426 -16.866 1.00 87.06 86 ILE A O 1
ATOM 653 N N . ASP A 1 87 ? 8.566 -6.416 -16.875 1.00 80.12 87 ASP A N 1
ATOM 654 C CA . ASP A 1 87 ? 8.173 -6.887 -18.212 1.00 80.12 87 ASP A CA 1
ATOM 655 C C . ASP A 1 87 ? 6.995 -7.868 -18.116 1.00 80.12 87 ASP A C 1
ATOM 657 O O . ASP A 1 87 ? 7.004 -8.691 -17.165 1.00 80.12 87 ASP A O 1
#